Protein AF-A0AAE1AQP2-F1 (afdb_monomer)

InterPro domains:
  IPR017943 Bactericidal permeability-increasing protein, alpha/beta domain superfamily [SSF55394] (23-96)

pLDDT: mean 75.78, std 16.68, range [40.06, 94.94]

Sequence (101 aa):
MMLRFAVIFLLVGAELCASKNPANRVAQELLVHKLRTLRIPDIHRNLQHRLSISLSNIRFHSISNPTNRVSLRPHGSGLTWTLSNLGISANANYRAVKGGW

Foldseek 3Di:
DPPVVVVVVVVVVVCVVVDPPVVQVVVQVVVQVCLQVDDDQKDWDDDPQFKIKIKPPKGWPDWDRWDWDWDQDPPDRDIDIDTHPIDIDIDTDIDMDTDDD

Organism: NCBI:txid231223

Mean predicted aligned error: 12.77 Å

Radius of gyration: 24.2 Å; Cα contacts (8 Å, |Δi|>4): 130; chains: 1; bounding box: 63×30×71 Å

Solvent-accessible surface area (backbone atoms only — not comparable to full-atom values): 6123 Å² total; per-residue (Å²): 136,68,73,67,59,56,53,53,54,50,52,56,52,46,51,61,70,69,44,76,55,67,70,59,53,54,54,49,53,52,50,56,50,51,54,60,69,48,79,54,79,66,47,77,47,71,51,88,80,38,33,39,38,38,39,34,77,43,38,58,76,48,68,52,85,49,51,75,46,78,44,75,39,94,90,52,101,46,78,44,79,46,78,41,77,71,44,78,41,71,49,62,48,78,49,77,46,73,48,77,133

Nearest PDB structures (foldseek):
  5lz1-assembly1_A  TM=1.355E-01  e=5.694E+00  Homo sapiens

Secondary structure (DSSP, 8-state):
--HHHHHHHHHHHHHHHHS--HHHHHHHHHHHHHHHHPPPPPEEEEETTTEEEEEEEEEEEEE---EEEEEE-TTSS-EEEEEES--EEEEEEEEEEE---

Structure (mmCIF, N/CA/C/O backbone):
data_AF-A0AAE1AQP2-F1
#
_entry.id   AF-A0AAE1AQP2-F1
#
loop_
_atom_site.group_PDB
_atom_site.id
_atom_site.type_symbol
_atom_site.label_atom_id
_atom_site.label_alt_id
_atom_site.label_comp_id
_atom_site.label_asym_id
_atom_site.label_entity_id
_atom_site.label_seq_id
_atom_site.pdbx_PDB_ins_code
_atom_site.Cartn_x
_atom_site.Cartn_y
_atom_site.Cartn_z
_atom_site.occupancy
_atom_site.B_iso_or_equiv
_atom_site.auth_seq_id
_atom_site.auth_comp_id
_atom_site.auth_asym_id
_atom_site.auth_atom_id
_atom_site.pdbx_PDB_model_num
ATOM 1 N N . MET A 1 1 ? -38.124 -7.872 41.722 1.00 50.66 1 MET A N 1
ATOM 2 C CA . MET A 1 1 ? -38.188 -7.726 40.247 1.00 50.66 1 MET A CA 1
ATOM 3 C C . MET A 1 1 ? -37.102 -6.793 39.668 1.00 50.66 1 MET A C 1
ATOM 5 O O . MET A 1 1 ? -37.201 -6.417 38.513 1.00 50.66 1 MET A O 1
ATOM 9 N N . MET A 1 2 ? -36.032 -6.460 40.414 1.00 46.66 2 MET A N 1
ATOM 10 C CA . MET A 1 2 ? -34.940 -5.581 39.939 1.00 46.66 2 MET A CA 1
ATOM 11 C C . MET A 1 2 ? -33.681 -6.327 39.456 1.00 46.66 2 MET A C 1
ATOM 13 O O . MET A 1 2 ? -32.880 -5.768 38.717 1.00 46.66 2 MET A O 1
ATOM 17 N N . LEU A 1 3 ? -33.522 -7.610 39.801 1.00 43.28 3 LEU A N 1
ATOM 18 C CA . LEU A 1 3 ? -32.305 -8.375 39.497 1.00 43.28 3 LEU A CA 1
ATOM 19 C C . LEU A 1 3 ? -32.160 -8.742 38.005 1.00 43.28 3 LEU A C 1
ATOM 21 O O . LEU A 1 3 ? -31.051 -8.902 37.509 1.00 43.28 3 LEU A O 1
ATOM 25 N N . ARG A 1 4 ? -33.274 -8.837 37.263 1.00 41.19 4 ARG A N 1
ATOM 26 C CA . ARG A 1 4 ? -33.269 -9.209 35.835 1.00 41.19 4 ARG A CA 1
ATOM 27 C C . ARG A 1 4 ? -32.781 -8.087 34.910 1.00 41.19 4 ARG A C 1
ATOM 29 O O . ARG A 1 4 ? -32.207 -8.386 33.871 1.00 41.19 4 ARG A O 1
ATOM 36 N N . PHE A 1 5 ? -32.947 -6.820 35.293 1.00 40.06 5 PHE A N 1
ATOM 37 C CA . PHE A 1 5 ? -32.504 -5.683 34.477 1.00 40.06 5 PHE A CA 1
ATOM 38 C C . PHE A 1 5 ? -30.986 -5.461 34.541 1.00 40.06 5 PHE A C 1
ATOM 40 O O . PHE A 1 5 ? -30.379 -5.114 33.531 1.00 40.06 5 PHE A O 1
ATOM 47 N N . ALA A 1 6 ? -30.358 -5.738 35.689 1.00 47.81 6 ALA A N 1
ATOM 48 C CA . ALA A 1 6 ? -28.909 -5.608 35.852 1.00 47.81 6 ALA A CA 1
ATOM 49 C C . ALA A 1 6 ? -28.125 -6.628 35.004 1.00 47.81 6 ALA A C 1
ATOM 51 O O . ALA A 1 6 ? -27.096 -6.291 34.426 1.00 47.81 6 ALA A O 1
ATOM 52 N N . VAL A 1 7 ? -28.639 -7.856 34.872 1.00 52.47 7 VAL A N 1
ATOM 53 C CA . VAL A 1 7 ? -28.000 -8.921 34.077 1.00 52.47 7 VAL A CA 1
ATOM 54 C C . VAL A 1 7 ? -28.062 -8.621 32.577 1.00 52.47 7 VAL A C 1
ATOM 56 O O . VAL A 1 7 ? -27.092 -8.869 31.869 1.00 52.47 7 VAL A O 1
ATOM 59 N N . ILE A 1 8 ? -29.157 -8.024 32.094 1.00 52.91 8 ILE A N 1
ATOM 60 C CA . ILE A 1 8 ? -29.294 -7.623 30.684 1.00 52.91 8 ILE A CA 1
ATOM 61 C C . ILE A 1 8 ? -28.346 -6.459 30.360 1.00 52.91 8 ILE A C 1
ATOM 63 O O . ILE A 1 8 ? -27.675 -6.494 29.334 1.00 52.91 8 ILE A O 1
ATOM 67 N N . PHE A 1 9 ? -28.214 -5.470 31.252 1.00 47.50 9 PHE A N 1
ATOM 68 C CA . PHE A 1 9 ? -27.247 -4.377 31.074 1.00 47.50 9 PHE A CA 1
ATOM 69 C C . PHE A 1 9 ? -25.791 -4.863 31.092 1.00 47.50 9 PHE A C 1
ATOM 71 O O . PHE A 1 9 ? -24.970 -4.360 30.328 1.00 47.50 9 PHE A O 1
ATOM 78 N N . LEU A 1 10 ? -25.474 -5.865 31.918 1.00 49.41 10 LEU A N 1
ATOM 79 C CA . LEU A 1 10 ? -24.152 -6.495 31.945 1.00 49.41 10 LEU A CA 1
ATOM 80 C C . LEU A 1 10 ? -23.876 -7.348 30.699 1.00 49.41 10 LEU A C 1
ATOM 82 O O . LEU A 1 10 ? -22.762 -7.290 30.187 1.00 49.41 10 LEU A O 1
ATOM 86 N N . LEU A 1 11 ? -24.865 -8.080 30.169 1.00 44.16 11 LEU A N 1
ATOM 87 C CA . LEU A 1 11 ? -24.707 -8.841 28.920 1.00 44.16 11 LEU A CA 1
ATOM 88 C C . LEU A 1 11 ? -24.522 -7.919 27.708 1.00 44.16 11 LEU A C 1
ATOM 90 O O . LEU A 1 11 ? -23.597 -8.116 26.926 1.00 44.16 11 LEU A O 1
ATOM 94 N N . VAL A 1 12 ? -25.341 -6.870 27.586 1.00 48.28 12 VAL A N 1
ATOM 95 C CA . VAL A 1 12 ? -25.230 -5.896 26.486 1.00 48.28 12 VAL A CA 1
ATOM 96 C C . VAL A 1 12 ? -23.934 -5.084 26.607 1.00 48.28 12 VAL A C 1
ATOM 98 O O . VAL A 1 12 ? -23.249 -4.853 25.612 1.00 48.28 12 VAL A O 1
ATOM 101 N N . GLY A 1 13 ? -23.532 -4.710 27.828 1.00 42.25 13 GLY A N 1
ATOM 102 C CA . GLY A 1 13 ? -22.253 -4.046 28.087 1.00 42.25 13 GLY A CA 1
ATOM 103 C C . GLY A 1 13 ? -21.038 -4.924 27.766 1.00 42.25 13 GLY A C 1
ATOM 104 O O . GLY A 1 13 ? -20.041 -4.423 27.249 1.00 42.25 13 GLY A O 1
ATOM 105 N N . ALA A 1 14 ? -21.127 -6.236 28.008 1.00 45.41 14 ALA A N 1
ATOM 106 C CA . ALA A 1 14 ? -20.074 -7.191 27.673 1.00 45.41 14 ALA A CA 1
ATOM 107 C C . ALA A 1 14 ? -19.969 -7.444 26.161 1.00 45.41 14 ALA A C 1
ATOM 109 O O . ALA A 1 14 ? -18.857 -7.535 25.650 1.00 45.41 14 ALA A O 1
ATOM 110 N N . GLU A 1 15 ? -21.080 -7.477 25.421 1.00 41.06 15 GLU A N 1
ATOM 111 C CA . GLU A 1 15 ? -21.058 -7.605 23.955 1.00 41.06 15 GLU A CA 1
ATOM 112 C C . GLU A 1 15 ? -20.498 -6.350 23.268 1.00 41.06 15 GLU A C 1
ATOM 114 O O . GLU A 1 15 ? -19.727 -6.460 22.313 1.00 41.06 15 GLU A O 1
ATOM 119 N N . LEU A 1 16 ? -20.782 -5.158 23.802 1.00 42.34 16 LEU A N 1
ATOM 120 C CA . LEU A 1 16 ? -20.180 -3.898 23.345 1.00 42.34 16 LEU A CA 1
ATOM 121 C C . LEU A 1 16 ? -18.691 -3.769 23.707 1.00 42.34 16 LEU A C 1
ATOM 123 O O . LEU A 1 16 ? -17.946 -3.110 22.982 1.00 42.34 16 LEU A O 1
ATOM 127 N N . CYS A 1 17 ? -18.246 -4.409 24.791 1.00 43.78 17 CYS A N 1
ATOM 128 C CA . CYS A 1 17 ? -16.841 -4.415 25.210 1.00 43.78 17 CYS A CA 1
ATOM 129 C C . CYS A 1 17 ? -16.021 -5.523 24.512 1.00 43.78 17 CYS A C 1
ATOM 131 O O . CYS A 1 17 ? -14.833 -5.344 24.243 1.00 43.78 17 CYS A O 1
ATOM 133 N N . ALA A 1 18 ? -16.655 -6.645 24.146 1.00 42.19 18 ALA A N 1
ATOM 134 C CA . ALA A 1 18 ? -16.033 -7.757 23.423 1.00 42.19 18 ALA A CA 1
ATOM 135 C C . ALA A 1 18 ? -16.029 -7.559 21.895 1.00 42.19 18 ALA A C 1
ATOM 137 O O . ALA A 1 18 ? -15.147 -8.068 21.197 1.00 42.19 18 ALA A O 1
ATOM 138 N N . SER A 1 19 ? -16.977 -6.788 21.355 1.00 43.38 19 SER A N 1
ATOM 139 C CA . SER A 1 19 ? -17.032 -6.470 19.932 1.00 43.38 19 SER A CA 1
ATOM 140 C C . SER A 1 19 ? -16.240 -5.204 19.627 1.00 43.38 19 SER A C 1
ATOM 142 O O . SER A 1 19 ? -16.734 -4.082 19.730 1.00 43.38 19 SER A O 1
ATOM 144 N N . LYS A 1 20 ? -15.014 -5.404 19.138 1.00 52.06 20 LYS A N 1
ATOM 145 C CA . LYS A 1 20 ? -14.280 -4.446 18.301 1.00 52.06 20 LYS A CA 1
ATOM 146 C C . LYS A 1 20 ? -15.237 -3.810 17.276 1.00 52.06 20 LYS A C 1
ATOM 148 O O . LYS A 1 20 ? -15.538 -4.424 16.261 1.00 52.06 20 LYS A O 1
ATOM 153 N N . ASN A 1 21 ? -15.725 -2.610 17.590 1.00 65.19 21 ASN A N 1
ATOM 154 C CA . ASN A 1 21 ? -16.563 -1.699 16.803 1.00 65.19 21 ASN A CA 1
ATOM 155 C C . ASN A 1 21 ? -16.954 -2.224 15.389 1.00 65.19 21 ASN A C 1
ATOM 157 O O . ASN A 1 21 ? -16.135 -2.142 14.470 1.00 65.19 21 ASN A O 1
ATOM 161 N N . PRO A 1 22 ? -18.170 -2.770 15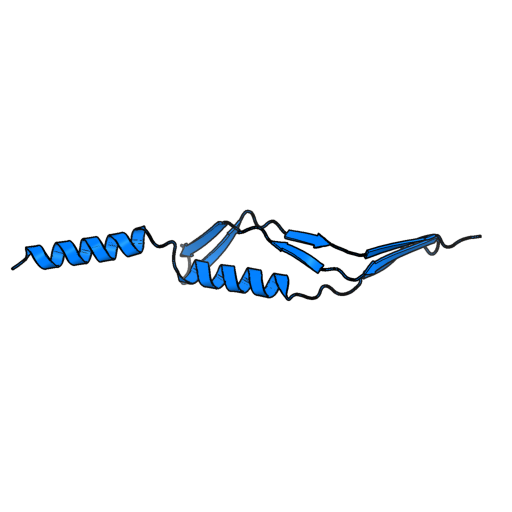.182 1.00 63.62 22 PRO A N 1
ATOM 162 C CA . PRO A 1 22 ? -18.532 -3.513 13.965 1.00 63.62 22 PRO A CA 1
ATOM 163 C C . PRO A 1 22 ? -18.428 -2.682 12.677 1.00 63.62 22 PRO A C 1
ATOM 165 O O . PRO A 1 22 ? -18.025 -3.203 11.637 1.00 63.62 22 PRO A O 1
ATOM 168 N N . ALA A 1 23 ? -18.678 -1.370 12.749 1.00 63.81 23 ALA A N 1
ATOM 169 C CA . ALA A 1 23 ? -18.476 -0.448 11.628 1.00 63.81 23 ALA A CA 1
ATOM 170 C C . ALA A 1 23 ? -17.010 -0.412 11.150 1.00 63.81 23 ALA A C 1
ATOM 172 O O . ALA A 1 23 ? -16.728 -0.276 9.961 1.00 63.81 23 ALA A O 1
ATOM 173 N N . ASN A 1 24 ? -16.070 -0.596 12.077 1.00 72.31 24 ASN A N 1
ATOM 174 C CA . ASN A 1 24 ? -14.634 -0.586 11.824 1.00 72.31 24 ASN A CA 1
ATOM 175 C C . ASN A 1 24 ? -14.190 -1.834 11.040 1.00 72.31 24 ASN A C 1
ATOM 177 O O . ASN A 1 24 ? -13.347 -1.751 10.144 1.00 72.31 24 ASN A O 1
ATOM 181 N N . ARG A 1 25 ? -14.799 -2.989 11.343 1.00 75.00 25 ARG A N 1
ATOM 182 C CA . ARG A 1 25 ? -14.567 -4.250 10.624 1.00 75.00 25 ARG A CA 1
ATOM 183 C C . ARG A 1 25 ? -15.088 -4.181 9.189 1.00 75.00 25 ARG A C 1
ATOM 185 O O . ARG A 1 25 ? -14.350 -4.516 8.269 1.00 75.00 25 ARG A O 1
ATOM 192 N N . VAL A 1 26 ? -16.307 -3.678 8.995 1.00 81.00 26 VAL A N 1
ATOM 193 C CA . VAL A 1 26 ? -16.907 -3.521 7.658 1.00 81.00 26 VAL A CA 1
ATOM 194 C C . VAL A 1 26 ? -16.093 -2.551 6.795 1.00 81.00 26 VAL A C 1
ATOM 196 O O . VAL A 1 26 ? -15.792 -2.854 5.641 1.00 81.00 26 VAL A O 1
ATOM 199 N N . ALA A 1 27 ? -15.669 -1.413 7.355 1.00 78.44 27 ALA A N 1
ATOM 200 C CA . ALA A 1 27 ? -14.821 -0.451 6.646 1.00 78.44 27 ALA A CA 1
ATOM 201 C C . ALA A 1 27 ? -13.473 -1.060 6.223 1.00 78.44 27 ALA A C 1
ATOM 203 O O . ALA A 1 27 ? -13.009 -0.844 5.101 1.00 78.44 27 ALA A O 1
ATOM 204 N N . GLN A 1 28 ? -12.863 -1.860 7.100 1.00 81.25 28 GLN A N 1
ATOM 205 C CA . GLN A 1 28 ? -11.620 -2.569 6.811 1.00 81.25 28 GLN A CA 1
ATOM 206 C C . GLN A 1 28 ? -11.789 -3.616 5.706 1.00 81.25 28 GLN A C 1
ATOM 208 O O . GLN A 1 28 ? -10.987 -3.643 4.775 1.00 81.25 28 GLN A O 1
ATOM 213 N N . GLU A 1 29 ? -12.831 -4.444 5.770 1.00 83.56 29 GLU A N 1
ATOM 214 C CA . GLU A 1 29 ? -13.118 -5.455 4.745 1.00 83.56 29 GLU A CA 1
ATOM 215 C C . GLU A 1 29 ? -13.374 -4.806 3.374 1.00 83.56 29 GLU A C 1
ATOM 217 O O . GLU A 1 29 ? -12.800 -5.239 2.372 1.00 83.56 29 GLU 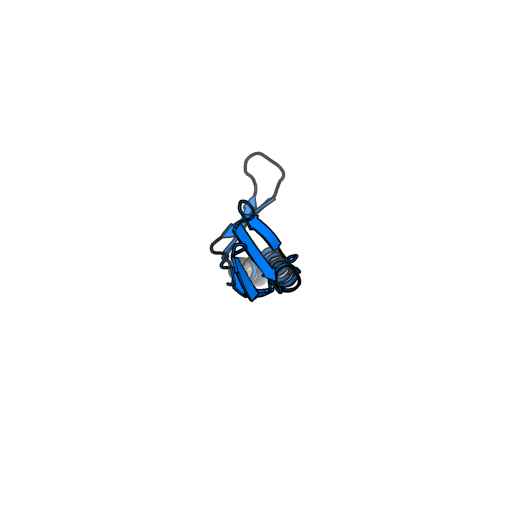A O 1
ATOM 222 N N . LEU A 1 30 ? -14.137 -3.707 3.330 1.00 85.44 30 LEU A N 1
ATOM 223 C CA . LEU A 1 30 ? -14.366 -2.923 2.111 1.00 85.44 30 LEU A CA 1
ATOM 224 C C . LEU A 1 30 ? -13.075 -2.333 1.537 1.00 85.44 30 LEU A C 1
ATOM 226 O O . LEU A 1 30 ? -12.870 -2.375 0.324 1.00 85.44 30 LEU A O 1
ATOM 230 N N . LEU A 1 31 ? -12.198 -1.787 2.383 1.00 84.12 31 LEU A N 1
ATOM 231 C CA . LEU A 1 31 ? -10.918 -1.232 1.946 1.00 84.12 31 LEU A CA 1
ATOM 232 C C . LEU A 1 31 ? -10.007 -2.324 1.374 1.00 84.12 31 LEU A C 1
ATOM 234 O O . LEU A 1 31 ? -9.483 -2.166 0.272 1.00 84.12 31 LEU A O 1
ATOM 238 N N . VAL A 1 32 ? -9.863 -3.451 2.077 1.00 84.00 32 VAL A N 1
ATOM 239 C CA . VAL A 1 32 ? -9.071 -4.597 1.602 1.00 84.00 32 VAL A CA 1
ATOM 240 C C . VAL A 1 32 ? -9.634 -5.129 0.284 1.00 84.00 32 VAL A C 1
ATOM 242 O O . VAL A 1 32 ? -8.869 -5.402 -0.641 1.00 84.00 32 VAL A O 1
ATOM 245 N N . HIS A 1 33 ? -10.959 -5.229 0.160 1.00 86.31 33 HIS A N 1
ATOM 246 C CA . HIS A 1 33 ? -11.609 -5.640 -1.080 1.00 86.31 33 HIS A CA 1
ATOM 247 C C . HIS A 1 33 ? -11.304 -4.669 -2.229 1.00 86.31 33 HIS A C 1
ATOM 249 O O . HIS A 1 33 ? -10.804 -5.097 -3.269 1.00 86.31 33 HIS A O 1
ATOM 255 N N . LYS A 1 34 ? -11.508 -3.360 -2.022 1.00 86.19 34 LYS A N 1
ATOM 256 C CA . LYS A 1 34 ? -11.225 -2.334 -3.037 1.00 86.19 34 LYS A CA 1
ATOM 257 C C . LYS A 1 34 ? -9.771 -2.350 -3.487 1.00 86.19 34 LYS A C 1
ATOM 259 O O . LYS A 1 34 ? -9.512 -2.278 -4.686 1.00 86.19 34 LYS A O 1
ATOM 264 N N . LEU A 1 35 ? -8.834 -2.488 -2.551 1.00 84.44 35 LEU A N 1
ATOM 265 C CA . LEU A 1 35 ? -7.411 -2.582 -2.863 1.00 84.44 35 LEU A CA 1
ATOM 266 C C . LEU A 1 35 ? -7.097 -3.832 -3.692 1.00 84.44 35 LEU A C 1
ATOM 268 O O . LEU A 1 35 ? -6.375 -3.722 -4.672 1.00 84.44 35 LEU A O 1
ATOM 272 N N . ARG A 1 36 ? -7.685 -4.997 -3.387 1.00 83.81 36 ARG A N 1
ATOM 273 C CA . ARG A 1 36 ? -7.504 -6.214 -4.207 1.00 83.81 36 ARG A CA 1
ATOM 274 C C . ARG A 1 36 ? -8.048 -6.065 -5.625 1.00 83.81 36 ARG A C 1
ATOM 276 O O . ARG A 1 36 ? -7.491 -6.641 -6.552 1.00 83.81 36 ARG A O 1
ATOM 283 N N . THR A 1 37 ? -9.130 -5.310 -5.791 1.00 85.94 37 THR A N 1
ATOM 284 C CA . THR A 1 37 ? -9.736 -5.053 -7.106 1.00 85.94 37 THR A CA 1
ATOM 285 C C . THR A 1 37 ? -9.089 -3.894 -7.861 1.00 85.94 37 THR A C 1
ATOM 287 O O . THR A 1 37 ? -9.399 -3.682 -9.033 1.00 85.94 37 THR A O 1
ATOM 290 N N . LEU A 1 38 ? -8.211 -3.123 -7.213 1.00 85.38 38 LEU A N 1
ATOM 291 C CA . LEU A 1 38 ? -7.599 -1.957 -7.828 1.00 85.38 38 LEU A CA 1
ATOM 292 C C . LEU A 1 38 ? -6.634 -2.409 -8.928 1.00 85.38 38 LEU A C 1
ATOM 294 O O . LEU A 1 38 ? -5.647 -3.099 -8.672 1.00 85.38 38 LEU A O 1
ATOM 298 N N . ARG A 1 39 ? -6.907 -1.982 -10.161 1.00 83.75 39 ARG A N 1
ATOM 299 C CA . ARG A 1 39 ? -5.955 -2.108 -11.262 1.00 83.75 39 ARG A CA 1
ATOM 300 C C . ARG A 1 39 ? -4.976 -0.949 -11.211 1.00 83.75 39 ARG A C 1
ATOM 302 O O . ARG A 1 39 ? -5.377 0.204 -11.353 1.00 83.75 39 ARG A O 1
ATOM 309 N N . ILE A 1 40 ? -3.701 -1.270 -11.034 1.00 87.75 40 ILE A N 1
ATOM 310 C CA . ILE A 1 40 ? -2.624 -0.301 -11.196 1.00 87.75 40 ILE A CA 1
ATOM 311 C C . ILE A 1 40 ? -2.275 -0.250 -12.692 1.00 87.75 40 ILE A C 1
ATOM 313 O O . ILE A 1 40 ? -2.072 -1.310 -13.289 1.00 87.75 40 ILE A O 1
ATOM 317 N N . PRO A 1 41 ? -2.238 0.942 -13.312 1.00 90.81 41 PRO A N 1
ATOM 318 C CA . PRO A 1 41 ? -1.864 1.079 -14.714 1.00 90.81 41 PRO A CA 1
ATOM 319 C C . PRO A 1 41 ? -0.390 0.727 -14.934 1.00 90.81 41 PRO A C 1
ATOM 321 O O . PRO A 1 41 ? 0.447 0.926 -14.052 1.00 90.81 41 PRO A O 1
ATOM 324 N N . ASP A 1 42 ? -0.075 0.245 -16.135 1.00 91.38 42 ASP A N 1
ATOM 325 C CA . ASP A 1 42 ? 1.301 -0.031 -16.538 1.00 91.38 42 ASP A CA 1
ATOM 326 C C . ASP A 1 42 ? 2.127 1.267 -16.556 1.00 91.38 42 ASP A C 1
ATOM 328 O O . ASP A 1 42 ? 1.648 2.341 -16.932 1.00 91.38 42 ASP A O 1
ATOM 332 N N . ILE A 1 43 ? 3.388 1.172 -16.135 1.00 92.62 43 ILE A N 1
ATOM 333 C CA . ILE A 1 43 ? 4.303 2.307 -16.016 1.00 92.62 43 ILE A CA 1
ATOM 334 C C . ILE A 1 43 ? 5.421 2.130 -17.031 1.00 92.62 43 ILE A C 1
ATOM 336 O O . ILE A 1 43 ? 6.179 1.164 -16.975 1.00 92.62 43 ILE A O 1
ATOM 340 N N . HIS A 1 44 ? 5.579 3.112 -17.912 1.00 90.69 44 HIS A N 1
ATOM 341 C CA . HIS A 1 44 ? 6.667 3.162 -18.881 1.00 90.69 44 HIS A CA 1
ATOM 342 C C . HIS A 1 44 ? 7.475 4.444 -18.679 1.00 90.69 44 HIS A C 1
ATOM 344 O O . HIS A 1 44 ? 6.918 5.540 -18.648 1.00 90.69 44 HIS A O 1
ATOM 350 N N . ARG A 1 45 ? 8.799 4.321 -18.542 1.00 89.62 45 ARG A N 1
ATOM 351 C CA . ARG A 1 45 ? 9.723 5.461 -18.502 1.00 89.62 45 ARG A CA 1
ATOM 352 C C . ARG A 1 45 ? 10.906 5.235 -19.426 1.00 89.62 45 ARG A C 1
ATOM 354 O O . ARG A 1 45 ? 11.504 4.166 -19.426 1.00 89.62 45 ARG A O 1
ATOM 361 N N . ASN A 1 46 ? 11.288 6.279 -20.150 1.00 87.25 46 ASN A N 1
ATOM 362 C CA . ASN A 1 46 ? 12.535 6.320 -20.901 1.00 87.25 46 ASN A CA 1
ATOM 363 C C . ASN A 1 46 ? 13.528 7.222 -20.158 1.00 87.25 46 ASN A C 1
ATOM 365 O O . ASN A 1 46 ? 13.296 8.419 -19.989 1.00 87.25 46 ASN A O 1
ATOM 369 N N . LEU A 1 47 ? 14.605 6.631 -19.656 1.00 82.56 47 LEU A N 1
ATOM 370 C CA . LEU A 1 47 ? 15.699 7.318 -18.991 1.00 82.56 47 LEU A CA 1
ATOM 371 C C . LEU A 1 47 ? 16.743 7.703 -20.043 1.00 82.56 47 LEU A C 1
ATOM 373 O O . LEU A 1 47 ? 17.478 6.863 -20.567 1.00 82.56 47 LEU A O 1
ATOM 377 N N . GLN A 1 48 ? 16.788 9.004 -20.340 1.00 79.06 48 GLN A N 1
ATOM 378 C CA . GLN A 1 48 ? 17.854 9.659 -21.107 1.00 79.06 48 GLN A CA 1
ATOM 379 C C . GLN A 1 48 ? 18.171 9.000 -22.466 1.00 79.06 48 GLN A C 1
ATOM 381 O O . GLN A 1 48 ? 19.325 8.988 -22.884 1.00 79.06 48 GLN A O 1
ATOM 386 N N . HIS A 1 49 ? 17.164 8.445 -23.156 1.00 72.06 49 HIS A N 1
ATOM 387 C CA . HIS A 1 49 ? 17.285 7.780 -24.469 1.00 72.06 49 HIS A CA 1
ATOM 388 C C . HIS A 1 49 ? 18.228 6.563 -24.505 1.00 72.06 49 HIS A C 1
ATOM 390 O O . HIS A 1 49 ? 18.460 5.992 -25.567 1.00 72.06 49 HIS A O 1
ATOM 396 N N . ARG A 1 50 ? 18.753 6.141 -23.350 1.00 82.94 50 ARG A N 1
ATOM 397 C CA . ARG A 1 50 ? 19.683 5.013 -23.216 1.00 82.94 50 ARG A CA 1
ATOM 398 C C . ARG A 1 50 ? 19.068 3.829 -22.492 1.00 82.94 50 ARG A C 1
ATOM 400 O O . ARG A 1 50 ? 19.604 2.730 -22.576 1.00 82.94 50 ARG A O 1
ATOM 407 N N . LEU A 1 51 ? 17.964 4.022 -21.774 1.00 86.62 51 LEU A N 1
ATOM 408 C CA . LEU A 1 51 ? 17.340 2.962 -20.994 1.00 86.62 51 LEU A CA 1
ATOM 409 C C . LEU A 1 51 ? 15.826 3.147 -20.941 1.00 86.62 51 LEU A C 1
ATOM 411 O O . LEU A 1 51 ? 15.323 4.076 -20.324 1.00 86.62 51 LEU A O 1
ATOM 415 N N . SER A 1 52 ? 15.088 2.234 -21.557 1.00 89.50 52 SER A N 1
ATOM 416 C CA . SER A 1 52 ? 13.637 2.143 -21.421 1.00 89.50 52 SER A CA 1
ATOM 417 C C . SER A 1 52 ? 13.285 1.135 -20.337 1.00 89.50 52 SER A C 1
ATOM 419 O O . SER A 1 52 ? 13.740 -0.004 -20.382 1.00 89.50 52 SER A O 1
ATOM 421 N N . ILE A 1 53 ? 12.468 1.544 -19.373 1.00 91.88 53 ILE A N 1
ATOM 422 C CA . ILE A 1 53 ? 11.965 0.708 -18.284 1.00 91.88 53 ILE A CA 1
ATOM 423 C C . ILE A 1 53 ? 10.447 0.613 -18.409 1.00 91.88 53 ILE A C 1
ATOM 425 O O . ILE A 1 53 ? 9.761 1.624 -18.565 1.00 91.88 53 ILE A O 1
ATOM 429 N N . SER A 1 54 ? 9.923 -0.603 -18.307 1.00 93.50 54 SER A N 1
ATOM 430 C CA . SER A 1 54 ? 8.494 -0.884 -18.243 1.00 93.50 54 SER A CA 1
ATOM 431 C C . SER A 1 54 ? 8.174 -1.783 -17.055 1.00 93.50 54 SER A C 1
ATOM 433 O O . SER A 1 54 ? 8.777 -2.848 -16.903 1.00 93.50 54 SER A O 1
ATOM 435 N N . LEU A 1 5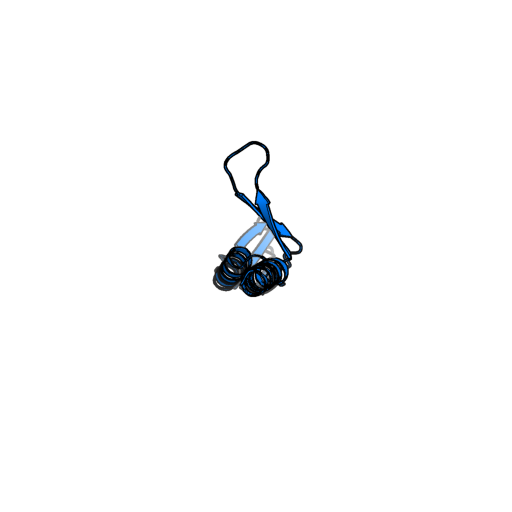5 ? 7.195 -1.369 -16.259 1.00 94.19 55 LEU A N 1
ATOM 436 C CA . LEU A 1 55 ? 6.514 -2.187 -15.266 1.00 94.19 55 LEU A CA 1
ATOM 437 C C . LEU A 1 55 ? 5.101 -2.441 -15.774 1.00 94.19 55 LEU A C 1
ATOM 439 O O . LEU A 1 55 ? 4.346 -1.491 -15.969 1.00 94.19 55 LEU A O 1
ATOM 443 N N . SER A 1 56 ? 4.748 -3.701 -15.989 1.00 93.88 56 SER A N 1
ATOM 444 C CA . SER A 1 56 ? 3.417 -4.074 -16.458 1.00 93.88 56 SER A CA 1
ATOM 445 C C . SER A 1 56 ? 2.771 -5.123 -15.573 1.00 93.88 56 SER A C 1
ATOM 447 O O . SER A 1 56 ? 3.438 -5.789 -14.777 1.00 93.88 56 SER A O 1
ATOM 449 N N . ASN A 1 57 ? 1.454 -5.278 -15.714 1.00 92.31 57 ASN A N 1
ATOM 450 C CA . ASN A 1 57 ? 0.688 -6.290 -14.990 1.00 92.31 57 ASN A CA 1
ATOM 451 C C . ASN A 1 57 ? 0.864 -6.174 -13.463 1.00 92.31 57 ASN A C 1
ATOM 453 O O . ASN A 1 57 ? 1.022 -7.175 -12.761 1.00 92.31 57 ASN A O 1
ATOM 457 N N . ILE A 1 58 ? 0.867 -4.940 -12.959 1.00 91.25 58 ILE A N 1
ATOM 458 C CA . ILE A 1 58 ? 1.043 -4.658 -11.538 1.00 91.25 58 ILE A CA 1
ATOM 459 C C . ILE A 1 58 ? -0.228 -5.099 -10.797 1.00 91.25 58 ILE A C 1
ATOM 461 O O . ILE A 1 58 ? -1.321 -4.587 -11.045 1.00 91.25 58 ILE A O 1
ATOM 465 N N . ARG A 1 59 ? -0.095 -6.069 -9.890 1.00 89.06 59 ARG A N 1
ATOM 466 C CA . ARG A 1 59 ? -1.208 -6.640 -9.117 1.00 89.06 59 ARG A CA 1
ATOM 467 C C . ARG A 1 59 ? -0.849 -6.731 -7.646 1.00 89.06 59 ARG A C 1
ATOM 469 O O . ARG A 1 59 ? 0.220 -7.224 -7.295 1.00 89.06 59 ARG A O 1
ATOM 476 N N . PHE A 1 60 ? -1.777 -6.345 -6.780 1.00 88.44 60 PHE A N 1
ATOM 477 C CA . PHE A 1 60 ? -1.670 -6.650 -5.358 1.00 88.44 60 PHE A CA 1
ATOM 478 C C . PHE A 1 60 ? -1.921 -8.141 -5.130 1.00 88.44 60 PHE A C 1
ATOM 480 O O . PHE A 1 60 ? -2.964 -8.660 -5.523 1.00 88.44 60 PHE A O 1
ATOM 487 N N . HIS A 1 61 ? -0.969 -8.835 -4.507 1.00 84.69 61 HIS A N 1
ATOM 488 C CA . HIS A 1 61 ? -1.081 -10.272 -4.237 1.00 84.69 61 HIS A CA 1
ATOM 489 C C . HIS A 1 61 ? -1.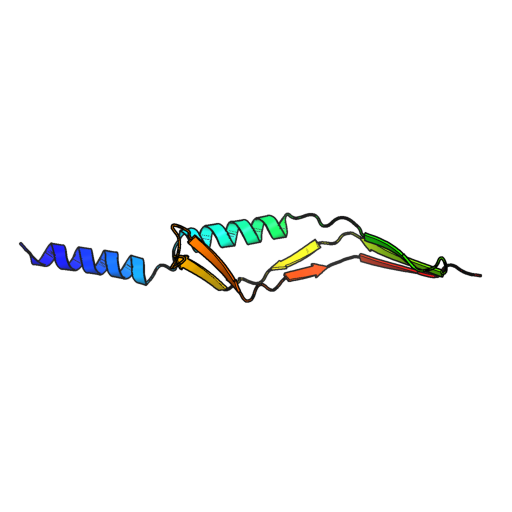430 -10.555 -2.772 1.00 84.69 61 HIS A C 1
ATOM 491 O O . HIS A 1 61 ? -2.066 -11.564 -2.470 1.00 84.69 61 HIS A O 1
ATOM 497 N N . SER A 1 62 ? -1.009 -9.688 -1.848 1.00 85.06 62 SER A N 1
ATOM 498 C CA . SER A 1 62 ? -1.375 -9.798 -0.442 1.00 85.06 62 SER A CA 1
ATOM 499 C C . SER A 1 62 ? -1.550 -8.423 0.184 1.00 85.06 62 SER A C 1
ATOM 501 O O . SER A 1 62 ? -0.903 -7.444 -0.192 1.00 85.06 62 SER A O 1
ATOM 503 N N . ILE A 1 63 ? -2.487 -8.366 1.120 1.00 84.25 63 ILE A N 1
ATOM 504 C CA . ILE A 1 63 ? -2.763 -7.201 1.948 1.00 84.25 63 ILE A CA 1
ATOM 505 C C . ILE A 1 63 ? -2.840 -7.757 3.360 1.00 84.25 63 ILE A C 1
ATOM 507 O O . ILE A 1 63 ? -3.670 -8.638 3.615 1.00 84.25 63 ILE A O 1
ATOM 511 N N . SER A 1 64 ? -1.942 -7.317 4.241 1.00 83.88 64 SER A N 1
ATOM 512 C CA . SER A 1 64 ? -1.982 -7.725 5.643 1.00 83.88 64 SER A CA 1
ATOM 513 C C . SER A 1 64 ? -3.266 -7.209 6.278 1.00 83.88 64 SER A C 1
ATOM 515 O O . SER A 1 64 ? -3.861 -6.243 5.803 1.00 83.88 64 SER A O 1
ATOM 517 N N . ASN A 1 65 ? -3.712 -7.854 7.352 1.00 78.06 65 ASN A N 1
ATOM 518 C CA . ASN A 1 65 ? -4.862 -7.366 8.091 1.00 78.06 65 ASN A CA 1
ATOM 519 C C . ASN A 1 65 ? -4.410 -6.190 8.977 1.00 78.06 65 ASN A C 1
ATOM 521 O O . ASN A 1 65 ? -3.700 -6.434 9.955 1.00 78.06 65 ASN A O 1
ATOM 525 N N . PRO A 1 66 ? -4.752 -4.932 8.651 1.00 77.56 66 PRO A N 1
ATOM 526 C CA . PRO A 1 66 ? -4.282 -3.795 9.427 1.00 77.56 66 PRO A CA 1
ATOM 527 C C . PRO A 1 66 ? -4.943 -3.735 10.807 1.00 77.56 66 PRO A C 1
ATOM 529 O O . PRO A 1 66 ? -6.043 -4.253 11.024 1.00 77.56 66 PRO A O 1
ATOM 532 N N . THR A 1 67 ? -4.304 -3.015 11.725 1.00 82.50 67 THR A N 1
ATOM 533 C CA . THR A 1 67 ? -4.943 -2.569 12.964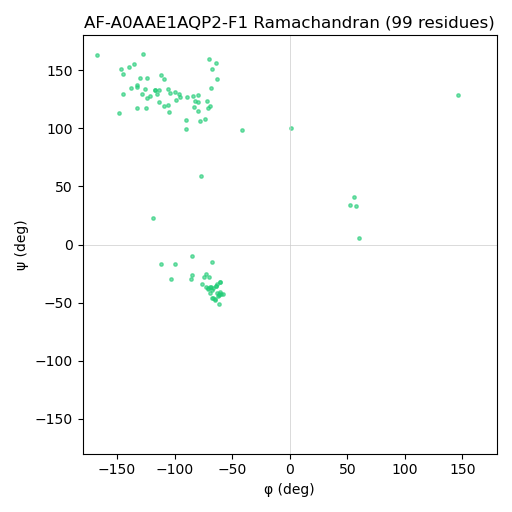 1.00 82.50 67 THR A CA 1
ATOM 534 C C . THR A 1 67 ? -5.798 -1.346 12.653 1.00 82.50 67 THR A C 1
ATOM 536 O O . THR A 1 67 ? -5.313 -0.381 12.062 1.00 82.50 67 THR A O 1
ATOM 539 N N . ASN A 1 68 ? -7.065 -1.364 13.059 1.00 79.06 68 ASN A N 1
ATOM 540 C CA . ASN A 1 68 ? -7.999 -0.265 12.841 1.00 79.06 68 ASN A CA 1
ATOM 541 C C . ASN A 1 68 ? -8.367 0.426 14.165 1.00 79.06 68 ASN A C 1
ATOM 543 O O . ASN A 1 68 ? -8.475 -0.199 15.219 1.00 79.06 68 ASN A O 1
ATOM 547 N N . ARG A 1 69 ? -8.587 1.740 14.125 1.00 79.19 69 ARG A N 1
ATOM 548 C CA . ARG A 1 69 ? -9.065 2.516 15.275 1.00 79.19 69 ARG A CA 1
ATOM 549 C C . ARG A 1 69 ? -9.989 3.623 14.796 1.00 79.19 69 ARG A C 1
ATOM 551 O O . ARG A 1 69 ? -9.632 4.390 13.911 1.00 79.19 69 ARG A O 1
ATOM 558 N N . VAL A 1 70 ? -11.161 3.720 15.410 1.00 80.31 70 VAL A N 1
ATOM 559 C CA . VAL A 1 70 ? -12.042 4.884 15.278 1.00 80.31 70 VAL A CA 1
ATOM 560 C C . VAL A 1 70 ? -11.922 5.689 16.563 1.00 80.31 70 VAL A C 1
ATOM 562 O O . VAL A 1 70 ? -12.021 5.125 17.652 1.00 80.31 70 VAL A O 1
ATOM 565 N N . SER A 1 71 ? -11.697 6.992 16.449 1.00 79.62 71 SER A N 1
ATOM 566 C CA . SER A 1 71 ? -11.699 7.914 17.583 1.00 79.62 71 SER A CA 1
ATOM 567 C C . SER A 1 71 ? -12.576 9.122 17.292 1.00 79.62 71 SER A C 1
ATOM 569 O O . SER A 1 71 ? -12.594 9.633 16.172 1.00 79.62 71 SER A O 1
ATOM 571 N N . LEU A 1 72 ? -13.265 9.612 18.318 1.00 81.12 72 LEU A N 1
ATOM 572 C CA . LEU A 1 72 ? -13.936 10.905 18.262 1.00 81.12 72 LEU A CA 1
ATOM 573 C C . LEU A 1 72 ? -12.880 12.005 18.200 1.00 81.12 72 LEU A C 1
ATOM 575 O O . LEU A 1 72 ? -11.888 11.962 18.931 1.00 81.12 72 LEU A O 1
ATOM 579 N N . ARG A 1 73 ? -13.069 12.970 17.305 1.00 79.69 73 ARG A N 1
ATOM 580 C CA . ARG A 1 73 ? -12.150 14.093 17.164 1.00 79.69 73 ARG A CA 1
ATOM 581 C C . ARG A 1 73 ? -12.457 15.107 18.280 1.00 79.69 73 ARG A C 1
ATOM 583 O O . ARG A 1 73 ? -13.538 15.680 18.276 1.00 79.69 73 ARG A O 1
ATOM 590 N N . PRO A 1 74 ? -11.544 15.361 19.233 1.00 66.19 74 PRO A N 1
ATOM 591 C CA . PRO A 1 74 ? -11.883 16.056 20.484 1.00 66.19 74 PRO A CA 1
ATOM 592 C C . PRO A 1 74 ? -12.268 17.538 20.326 1.00 66.19 74 PRO A C 1
ATOM 594 O O . PRO A 1 74 ? -12.856 18.111 21.234 1.00 66.19 74 PRO A O 1
ATOM 597 N N . HIS A 1 75 ? -11.984 18.155 19.174 1.00 76.88 75 HIS A N 1
ATOM 598 C CA . HIS A 1 75 ? -12.297 19.563 18.888 1.00 76.88 75 HIS A CA 1
ATOM 599 C C . HIS A 1 75 ? -13.258 19.745 17.701 1.00 76.88 75 HIS A C 1
ATOM 601 O O . HIS A 1 75 ? -13.255 20.788 17.053 1.00 76.88 75 HIS A O 1
ATOM 607 N N . GLY A 1 76 ? -14.060 18.730 17.362 1.00 68.38 76 GLY A N 1
ATOM 608 C CA . GLY A 1 76 ? -15.077 18.865 16.321 1.00 68.38 76 GLY A CA 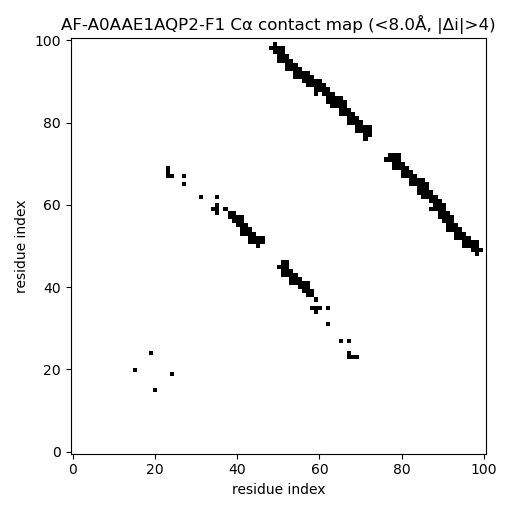1
ATOM 609 C C . GLY A 1 76 ? -16.073 17.711 16.290 1.00 68.38 76 GLY A C 1
ATOM 610 O O . GLY A 1 76 ? -15.807 16.629 16.801 1.00 68.38 76 GLY A O 1
ATOM 611 N N . SER A 1 77 ? -17.211 17.921 15.633 1.00 76.00 77 SER A N 1
ATOM 612 C CA . SER A 1 77 ? -18.255 16.906 15.428 1.00 76.00 77 SER A CA 1
ATOM 613 C C . SER A 1 77 ? -17.857 15.911 14.328 1.00 76.00 77 SER A C 1
ATOM 615 O O . SER A 1 77 ? -18.506 15.824 13.289 1.00 76.00 77 SER A O 1
ATOM 617 N N . GLY A 1 78 ? -16.734 15.212 14.504 1.00 77.06 78 GLY A N 1
ATOM 618 C CA . GLY A 1 78 ? -16.166 14.335 13.483 1.00 77.06 78 GLY A CA 1
ATOM 619 C C . GLY A 1 78 ? -15.604 13.034 14.040 1.00 77.06 78 GLY A C 1
ATOM 620 O O . GLY A 1 78 ? -15.149 12.957 15.183 1.00 77.06 78 GLY A O 1
ATOM 621 N N . LEU A 1 79 ? -15.606 12.011 13.190 1.00 81.62 79 LEU A N 1
ATOM 622 C CA . LEU A 1 79 ? -14.944 10.737 13.440 1.00 81.62 79 LEU A CA 1
ATOM 623 C C . LEU A 1 79 ? -13.609 10.717 12.699 1.00 81.62 79 LEU A C 1
ATOM 625 O O . LEU A 1 79 ? -13.551 11.008 11.505 1.00 81.62 79 LEU A O 1
ATOM 629 N N . THR A 1 80 ? -12.547 10.341 13.402 1.00 81.50 80 THR A N 1
ATOM 630 C CA . THR A 1 80 ? -11.270 9.990 12.785 1.00 81.50 80 THR A CA 1
ATOM 631 C C . THR A 1 80 ? -11.193 8.476 12.690 1.00 81.50 80 THR A C 1
ATOM 633 O O . THR A 1 80 ? -11.309 7.779 13.699 1.00 81.50 80 THR A O 1
ATOM 636 N N . TRP A 1 81 ? -10.984 7.973 11.477 1.00 82.44 81 TRP A N 1
ATOM 637 C CA . TRP A 1 81 ? -10.675 6.572 11.235 1.00 82.44 81 TRP A CA 1
ATOM 638 C C . TRP A 1 81 ? -9.200 6.434 10.876 1.00 82.44 81 TRP A C 1
ATOM 640 O O . TRP A 1 81 ? -8.737 7.023 9.901 1.00 82.44 81 TRP A O 1
ATOM 650 N N . THR A 1 82 ? -8.471 5.663 11.676 1.00 83.19 82 THR A N 1
ATOM 651 C CA . THR A 1 82 ? -7.038 5.436 11.512 1.00 83.19 82 THR A CA 1
ATOM 652 C C . THR A 1 82 ? -6.776 3.967 11.239 1.00 83.19 82 THR A C 1
ATOM 654 O O . THR A 1 82 ? -7.269 3.080 11.942 1.00 83.19 82 THR A O 1
ATOM 657 N N . LEU A 1 83 ? -5.945 3.731 10.231 1.00 84.88 83 LEU A N 1
ATOM 658 C CA . LEU A 1 83 ? -5.446 2.424 9.849 1.00 84.88 83 LEU A CA 1
ATOM 659 C C . LEU A 1 83 ? -3.936 2.382 10.111 1.00 84.88 83 LEU A C 1
ATOM 661 O O . LEU A 1 83 ? -3.217 3.316 9.761 1.00 84.88 83 LEU A O 1
ATOM 665 N N . SER A 1 84 ? -3.443 1.320 10.737 1.00 83.50 84 SER A N 1
ATOM 666 C CA . SER A 1 84 ? -2.022 1.154 11.062 1.00 83.50 84 SER A CA 1
ATOM 667 C C . SER A 1 84 ? -1.554 -0.256 10.721 1.00 83.50 84 SER A C 1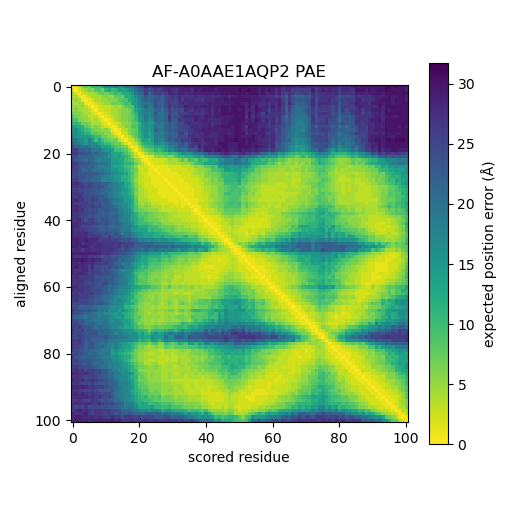
ATOM 669 O O . SER A 1 84 ? -2.356 -1.188 10.677 1.00 83.50 84 SER A O 1
ATOM 671 N N . ASN A 1 85 ? -0.251 -0.419 10.474 1.00 85.94 85 ASN A N 1
ATOM 672 C CA . ASN A 1 85 ? 0.367 -1.696 10.087 1.00 85.94 85 ASN A CA 1
ATOM 673 C C . ASN A 1 85 ? -0.233 -2.312 8.809 1.00 85.94 85 ASN A C 1
ATOM 675 O O . ASN A 1 85 ? -0.318 -3.535 8.674 1.00 85.94 85 ASN A O 1
ATOM 679 N N . LEU A 1 86 ? -0.658 -1.461 7.868 1.00 84.38 86 LEU A N 1
ATOM 680 C CA . LEU A 1 86 ? -1.080 -1.908 6.547 1.00 84.38 86 LEU A CA 1
ATOM 681 C C . LEU A 1 86 ? 0.157 -2.304 5.734 1.00 84.38 86 LEU A C 1
ATOM 683 O O . LEU A 1 86 ? 0.933 -1.454 5.304 1.00 84.38 86 LEU A O 1
ATOM 687 N N . GLY A 1 87 ? 0.322 -3.602 5.524 1.00 87.25 87 GLY A N 1
ATOM 688 C CA . GLY A 1 87 ? 1.301 -4.187 4.623 1.00 87.25 87 GLY A CA 1
ATOM 689 C C . GLY A 1 87 ? 0.641 -4.483 3.286 1.00 87.25 87 GLY A C 1
ATOM 690 O O . GLY A 1 87 ? -0.417 -5.110 3.237 1.00 87.25 87 GLY A O 1
ATOM 691 N N . ILE A 1 88 ? 1.263 -4.033 2.203 1.00 89.69 88 ILE A N 1
ATOM 692 C CA . ILE A 1 88 ? 0.797 -4.277 0.840 1.00 89.69 88 ILE A CA 1
ATOM 693 C C . ILE A 1 88 ? 1.939 -4.932 0.075 1.00 89.69 88 ILE A C 1
ATOM 695 O O . ILE A 1 88 ? 3.039 -4.386 0.017 1.00 89.69 88 ILE A O 1
ATOM 699 N N . SER A 1 89 ? 1.670 -6.083 -0.534 1.00 90.06 89 SER A N 1
ATOM 700 C CA . SER A 1 89 ? 2.618 -6.754 -1.420 1.00 90.06 89 SER A CA 1
ATOM 701 C C . SER A 1 89 ? 2.062 -6.791 -2.834 1.00 90.06 89 SER A C 1
ATOM 703 O O . SER A 1 89 ? 0.922 -7.210 -3.063 1.00 90.06 89 SER A O 1
ATOM 705 N N . ALA A 1 90 ? 2.878 -6.356 -3.788 1.00 89.62 90 ALA A N 1
ATOM 706 C CA . ALA A 1 90 ? 2.523 -6.292 -5.194 1.00 89.62 90 ALA A CA 1
ATOM 707 C C . ALA A 1 90 ? 3.526 -7.074 -6.038 1.00 89.62 90 ALA A C 1
ATOM 709 O O . ALA A 1 90 ? 4.726 -7.038 -5.779 1.00 89.62 90 ALA A O 1
ATOM 710 N N . ASN A 1 91 ? 3.011 -7.732 -7.069 1.00 91.44 91 ASN A N 1
ATOM 711 C CA . ASN A 1 91 ? 3.801 -8.380 -8.102 1.00 91.44 91 ASN A CA 1
ATOM 712 C C . ASN A 1 91 ? 3.659 -7.579 -9.393 1.00 91.44 91 ASN A C 1
ATOM 714 O O . ASN A 1 91 ? 2.578 -7.073 -9.697 1.00 91.44 91 ASN A O 1
ATOM 718 N N . A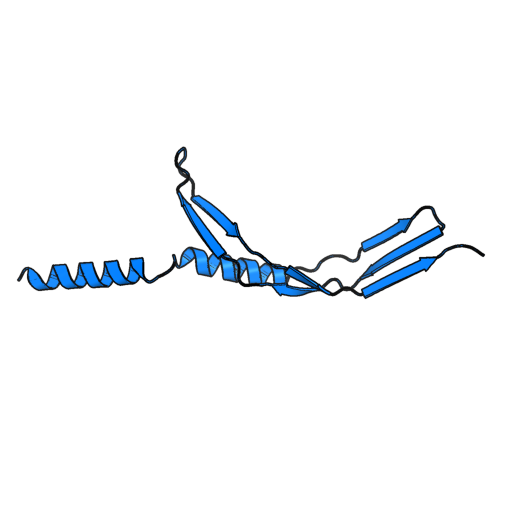LA A 1 92 ? 4.743 -7.476 -10.153 1.00 93.00 92 ALA A N 1
ATOM 719 C CA . ALA A 1 92 ? 4.764 -6.795 -11.437 1.00 93.00 92 ALA A CA 1
ATOM 720 C C . ALA A 1 92 ? 5.746 -7.489 -12.379 1.00 93.00 92 ALA A C 1
ATOM 722 O O . ALA A 1 92 ? 6.759 -8.038 -11.944 1.00 93.00 92 ALA A O 1
ATOM 723 N N . ASN A 1 93 ? 5.465 -7.413 -13.674 1.00 94.94 93 ASN A N 1
ATOM 724 C CA . ASN A 1 93 ? 6.422 -7.780 -14.701 1.00 94.94 93 ASN A CA 1
ATOM 725 C C . ASN A 1 93 ? 7.356 -6.595 -14.923 1.00 94.94 93 ASN A C 1
ATOM 727 O O . ASN A 1 93 ? 6.907 -5.494 -15.237 1.00 94.94 93 ASN A O 1
ATOM 731 N N . TYR A 1 94 ? 8.654 -6.826 -14.778 1.00 92.81 94 TYR A N 1
ATOM 732 C CA . TYR A 1 94 ? 9.674 -5.821 -15.033 1.00 92.81 94 TYR A CA 1
ATOM 733 C C . TYR A 1 94 ? 10.396 -6.124 -16.340 1.00 92.81 94 TYR A C 1
ATOM 735 O O . TYR A 1 94 ? 10.824 -7.252 -16.583 1.00 92.81 94 TYR A O 1
ATOM 743 N N . ARG A 1 95 ? 10.575 -5.101 -17.173 1.00 93.12 95 ARG A N 1
ATOM 744 C CA . ARG A 1 95 ? 11.429 -5.164 -18.358 1.00 93.12 95 ARG A CA 1
ATOM 745 C C . ARG A 1 95 ? 12.238 -3.879 -18.460 1.00 93.12 95 ARG A C 1
ATOM 747 O O . ARG A 1 95 ? 11.699 -2.783 -18.342 1.00 93.12 95 ARG A O 1
ATOM 754 N N . ALA A 1 96 ? 13.526 -4.037 -18.735 1.00 91.19 96 ALA A N 1
ATOM 755 C CA . ALA A 1 96 ? 14.435 -2.949 -19.050 1.00 91.19 96 ALA A CA 1
ATOM 756 C C . ALA A 1 96 ? 15.126 -3.234 -20.383 1.00 91.19 96 ALA A C 1
ATOM 758 O O . ALA A 1 96 ? 15.594 -4.346 -20.618 1.00 91.19 96 ALA A O 1
ATOM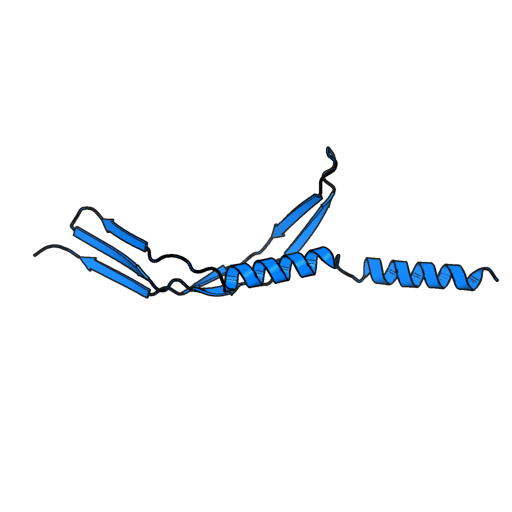 759 N N . VAL A 1 97 ? 15.174 -2.234 -21.256 1.00 88.88 97 VAL A N 1
ATOM 760 C CA . VAL A 1 97 ? 15.825 -2.295 -22.565 1.00 88.88 97 VAL A CA 1
ATOM 761 C C . VAL A 1 97 ? 16.820 -1.152 -22.637 1.00 88.88 97 VAL A C 1
ATOM 763 O O . VAL A 1 97 ? 16.434 0.015 -22.571 1.00 88.88 97 VAL A O 1
ATOM 766 N N . LYS A 1 98 ? 18.106 -1.474 -22.763 1.00 86.94 98 LYS A N 1
ATOM 767 C CA . LYS A 1 98 ? 19.138 -0.470 -23.013 1.00 86.94 98 LYS A CA 1
ATOM 768 C C . LYS A 1 98 ? 19.114 -0.109 -24.500 1.00 86.94 98 LYS A C 1
ATOM 770 O O . LYS A 1 98 ? 19.228 -0.989 -25.343 1.00 86.94 98 LYS A O 1
ATOM 775 N N . GLY A 1 99 ? 18.924 1.169 -24.805 1.00 72.38 99 GLY A N 1
ATOM 776 C CA . GLY A 1 99 ? 19.048 1.714 -26.152 1.00 72.38 99 GLY A CA 1
ATOM 777 C C . GLY A 1 99 ? 20.486 2.159 -26.404 1.00 72.38 99 GLY A C 1
ATOM 778 O O . GLY A 1 99 ? 21.046 2.909 -25.603 1.00 72.38 99 GLY A O 1
ATOM 779 N N . GLY A 1 100 ? 21.081 1.686 -27.495 1.00 64.56 100 GLY A N 1
ATOM 780 C CA . GLY A 1 100 ? 22.427 2.058 -27.927 1.00 64.56 100 GLY A CA 1
ATOM 781 C C . GLY A 1 100 ? 23.138 0.886 -28.592 1.00 64.56 100 GLY A C 1
ATOM 782 O O . GLY A 1 100 ? 23.151 -0.208 -28.029 1.00 64.56 100 GLY A O 1
ATOM 783 N N . TRP A 1 101 ? 23.672 1.139 -29.784 1.00 52.88 101 TRP A N 1
ATOM 784 C CA . TRP A 1 101 ? 24.670 0.299 -30.444 1.00 52.88 101 TRP A CA 1
ATOM 785 C C . TRP A 1 101 ? 26.031 0.505 -29.777 1.00 52.88 101 TRP A C 1
ATOM 787 O O . TRP A 1 101 ? 26.285 1.652 -29.332 1.00 52.88 101 TRP A O 1
#